Protein AF-A0A841EM19-F1 (afdb_monomer_lite)

Organism: NCBI:txid104205

Foldseek 3Di:
DDDDDDDDDDDDPPPVVVVVVVVVVVVVVVPPDDDDDDDDDDDDPDDDPPDDQDADPVHPPDGPVVVVVLQVQLVVCCVVPVPDSVVSSVVVVVVVVVCVVVVVVVVCVVVVD

pLDDT: mean 74.56, std 17.64, range [39.69, 98.38]

Secondary structure (DSSP, 8-state):
-PPPPPPPPPP--HHHHHHHHHHHHHHHHHT------PPPPPPP-PPPP-------TT-SSS-HHHHHHHHHHHHHHHHHH---HHHHHHHHHHHHHHTHHHHHHHHHHHHH-

Sequence (113 aa):
MSAARKKPAPPDMGGVADDWNRLATMRQQEHATPAEPAPAAPAQPASAPQAEPEKTRRSWYVDKAAAEAFQAAVDDIHHATRAPKHEVASRLLRAAAEHADGVSDAIKHEYHA

Radius of gyration: 27.06 Å; chains: 1; bounding box: 53×42×88 Å

Structure (mmCIF, N/CA/C/O backbone):
data_AF-A0A841EM19-F1
#
_entry.id   AF-A0A841EM19-F1
#
loop_
_atom_site.group_PDB
_atom_site.id
_atom_site.type_symbol
_atom_site.label_atom_id
_atom_site.label_alt_id
_atom_site.label_comp_id
_atom_site.label_asym_id
_atom_site.label_entity_id
_atom_site.label_seq_id
_atom_site.pdbx_PDB_ins_code
_atom_site.Cartn_x
_atom_site.Cartn_y
_atom_site.Cartn_z
_atom_site.occupancy
_atom_site.B_iso_or_equiv
_atom_site.auth_seq_id
_atom_site.auth_comp_id
_atom_site.auth_asym_id
_atom_site.auth_atom_id
_atom_site.pdbx_PDB_model_num
ATOM 1 N N . MET A 1 1 ? 32.172 0.386 -56.365 1.00 39.69 1 MET A N 1
ATOM 2 C CA . MET A 1 1 ? 32.211 1.781 -55.877 1.00 39.69 1 MET A CA 1
ATOM 3 C C . MET A 1 1 ? 31.463 1.830 -54.553 1.00 39.69 1 MET A C 1
ATOM 5 O O . MET A 1 1 ? 30.259 1.615 -54.557 1.00 39.69 1 MET A O 1
ATOM 9 N N . SER A 1 2 ? 32.165 1.999 -53.431 1.00 41.16 2 SER A N 1
ATOM 10 C CA . SER A 1 2 ? 31.576 1.947 -52.082 1.00 41.16 2 SER A CA 1
ATOM 11 C C . SER A 1 2 ? 31.399 3.361 -51.530 1.00 41.16 2 SER A C 1
ATOM 13 O O . SER A 1 2 ? 32.374 4.097 -51.414 1.00 41.16 2 SER A O 1
ATOM 15 N N . ALA A 1 3 ? 30.165 3.747 -51.199 1.00 51.06 3 ALA A N 1
ATOM 16 C CA . ALA A 1 3 ? 29.851 5.051 -50.619 1.00 51.06 3 ALA A CA 1
ATOM 17 C C . ALA A 1 3 ? 29.952 5.003 -49.084 1.00 51.06 3 ALA A C 1
ATOM 19 O O . ALA A 1 3 ? 29.232 4.250 -48.425 1.00 51.06 3 ALA A O 1
ATOM 20 N N . ALA A 1 4 ? 30.842 5.816 -48.510 1.00 53.56 4 ALA A N 1
ATOM 21 C CA . ALA A 1 4 ? 30.982 5.987 -47.068 1.00 53.56 4 ALA A CA 1
ATOM 22 C C . ALA A 1 4 ? 29.823 6.836 -46.510 1.00 53.56 4 ALA A C 1
ATOM 24 O O . ALA A 1 4 ? 29.627 7.982 -46.915 1.00 53.56 4 ALA A O 1
ATOM 25 N N . ARG A 1 5 ? 29.049 6.284 -45.565 1.00 60.34 5 ARG A N 1
ATOM 26 C CA . ARG A 1 5 ? 27.995 7.019 -44.842 1.00 60.34 5 ARG A CA 1
ATOM 27 C C . ARG A 1 5 ? 28.623 7.975 -43.822 1.00 60.34 5 ARG A C 1
ATOM 29 O O . ARG A 1 5 ? 29.365 7.548 -42.940 1.00 60.34 5 ARG A O 1
ATOM 36 N N . LYS A 1 6 ? 28.295 9.263 -43.931 1.00 57.97 6 LYS A N 1
ATOM 37 C CA . LYS A 1 6 ? 28.712 10.333 -43.012 1.00 57.97 6 LYS A CA 1
ATOM 38 C C . LYS A 1 6 ? 27.858 10.264 -41.735 1.00 57.97 6 LYS A C 1
ATOM 40 O O . LYS A 1 6 ? 26.633 10.259 -41.828 1.00 57.97 6 LYS A O 1
ATOM 45 N N . LYS A 1 7 ? 28.486 10.153 -40.557 1.00 55.00 7 LYS A N 1
ATOM 46 C CA . LYS A 1 7 ? 27.792 10.128 -39.252 1.00 55.00 7 LYS A CA 1
ATOM 47 C C . LYS A 1 7 ? 27.355 11.551 -38.848 1.00 55.00 7 LYS A C 1
ATOM 49 O O . LYS A 1 7 ? 28.143 12.472 -39.067 1.00 55.00 7 LYS A O 1
ATOM 54 N N . PRO A 1 8 ? 26.154 11.748 -38.271 1.00 58.75 8 PRO A N 1
ATOM 55 C CA . PRO A 1 8 ? 25.716 13.054 -37.779 1.00 58.75 8 PRO A CA 1
ATOM 56 C C . PRO A 1 8 ? 26.439 13.440 -36.478 1.00 58.75 8 PRO A C 1
ATOM 58 O O . PRO A 1 8 ? 26.761 12.575 -35.661 1.00 58.75 8 PRO A O 1
ATOM 61 N N . ALA A 1 9 ? 26.706 14.737 -36.312 1.00 64.56 9 ALA A N 1
ATOM 62 C CA . ALA A 1 9 ? 27.316 15.308 -35.112 1.00 64.56 9 ALA A CA 1
ATOM 63 C C . ALA A 1 9 ? 26.352 15.238 -33.908 1.00 64.56 9 ALA A C 1
ATOM 65 O O . ALA A 1 9 ? 25.137 15.323 -34.109 1.00 64.56 9 ALA A O 1
ATOM 66 N N . PRO A 1 10 ? 26.866 15.075 -32.673 1.00 61.59 10 PRO A N 1
ATOM 67 C CA . PRO A 1 10 ? 26.029 15.070 -31.479 1.00 61.59 10 PRO A CA 1
ATOM 68 C C . PRO A 1 10 ? 25.397 16.454 -31.240 1.00 61.59 10 PRO A C 1
ATOM 70 O O . PRO A 1 10 ? 26.017 17.467 -31.571 1.00 61.59 10 PRO A O 1
ATOM 73 N N . PRO A 1 11 ? 24.174 16.505 -30.680 1.00 61.69 11 PRO A N 1
ATOM 74 C CA . PRO A 1 11 ? 23.506 17.758 -30.353 1.00 61.69 11 PRO A CA 1
ATOM 75 C C . PRO A 1 11 ? 24.275 18.521 -29.270 1.00 61.69 11 PRO A C 1
ATOM 77 O O . PRO A 1 11 ? 24.781 17.929 -28.316 1.00 61.69 11 PRO A O 1
ATOM 80 N N . ASP A 1 12 ? 24.354 19.838 -29.441 1.00 63.78 12 ASP A N 1
ATOM 81 C CA . ASP A 1 12 ? 24.941 20.764 -28.479 1.00 63.78 12 ASP A CA 1
ATOM 82 C C . ASP A 1 12 ? 24.080 20.809 -27.205 1.00 63.78 12 ASP A C 1
ATOM 84 O O . ASP A 1 12 ? 22.932 21.254 -27.225 1.00 63.78 12 ASP A O 1
ATOM 88 N N . MET A 1 13 ? 24.631 20.290 -26.107 1.00 60.44 13 MET A N 1
ATOM 89 C CA . MET A 1 13 ? 24.013 20.248 -24.774 1.00 60.44 13 MET A CA 1
ATOM 90 C C . MET A 1 13 ? 24.592 21.336 -23.848 1.00 60.44 13 MET A C 1
ATOM 92 O O . MET A 1 13 ? 24.386 21.278 -22.633 1.00 60.44 13 MET A O 1
ATOM 96 N N . GLY A 1 14 ? 25.337 22.305 -24.400 1.00 59.59 14 GLY A N 1
ATOM 97 C CA . GLY A 1 14 ? 26.157 23.257 -23.647 1.00 59.59 14 GLY A CA 1
ATOM 98 C C . GLY A 1 14 ? 25.388 24.135 -22.659 1.00 59.59 14 GLY A C 1
ATOM 99 O O . GLY A 1 14 ? 25.920 24.457 -21.608 1.00 59.59 14 GLY A O 1
ATOM 100 N N . GLY A 1 15 ? 24.119 24.456 -22.926 1.00 58.78 15 GLY A N 1
ATOM 101 C CA . GLY A 1 15 ? 23.334 25.334 -22.046 1.00 58.78 15 GLY A CA 1
ATOM 102 C C . GLY A 1 15 ? 22.757 24.664 -20.793 1.00 58.78 15 GLY A C 1
ATOM 103 O O . GLY A 1 15 ? 22.462 25.342 -19.816 1.00 58.78 15 GLY A O 1
ATOM 104 N N . VAL A 1 16 ? 22.592 23.336 -20.789 1.00 59.78 16 VAL A N 1
ATOM 105 C CA . VAL A 1 16 ? 21.848 22.648 -19.715 1.00 59.78 16 VAL A CA 1
ATOM 106 C C . VAL A 1 16 ? 22.726 22.410 -18.486 1.00 59.78 16 VAL A C 1
ATOM 108 O O . VAL A 1 16 ? 22.247 22.478 -17.358 1.00 59.78 16 VAL A O 1
ATOM 111 N N . ALA A 1 17 ? 24.019 22.140 -18.681 1.00 61.56 17 ALA A N 1
ATOM 112 C CA . ALA A 1 17 ? 24.947 21.879 -17.580 1.00 61.56 17 ALA A CA 1
ATOM 113 C C . ALA A 1 17 ? 25.226 23.136 -16.734 1.00 61.56 17 ALA A C 1
ATOM 115 O O . ALA A 1 17 ? 25.334 23.042 -15.509 1.00 61.56 17 ALA A O 1
ATOM 116 N N . ASP A 1 18 ? 25.279 24.307 -17.372 1.00 67.75 18 ASP A N 1
ATOM 117 C CA . ASP A 1 18 ? 25.511 25.586 -16.696 1.00 67.75 18 ASP A CA 1
ATOM 118 C C . ASP A 1 18 ? 24.323 26.004 -15.811 1.00 67.75 18 ASP A C 1
ATOM 120 O O . ASP A 1 18 ? 24.522 26.510 -14.702 1.00 67.75 18 ASP A O 1
ATOM 124 N N . ASP A 1 19 ? 23.090 25.702 -16.232 1.00 69.56 19 ASP A N 1
ATOM 125 C CA . ASP A 1 19 ? 21.878 25.964 -15.442 1.00 69.56 19 ASP A CA 1
ATOM 126 C C . ASP A 1 19 ? 21.813 25.112 -14.161 1.00 69.56 19 ASP A C 1
ATOM 128 O O . ASP A 1 19 ? 21.403 25.599 -13.101 1.00 69.56 19 ASP A O 1
ATOM 132 N N . TRP A 1 20 ? 22.291 23.862 -14.210 1.00 66.69 20 TRP A N 1
ATOM 133 C CA . TRP A 1 20 ? 22.352 22.992 -13.029 1.00 66.69 20 TRP A CA 1
ATOM 134 C C . TRP A 1 20 ? 23.355 23.480 -11.984 1.00 66.69 20 TRP A C 1
ATOM 136 O O . TRP A 1 20 ? 23.052 23.462 -10.787 1.00 66.69 20 TRP A O 1
ATOM 146 N N . ASN A 1 21 ? 24.525 23.958 -12.417 1.00 74.50 21 ASN A N 1
ATOM 147 C CA . ASN A 1 21 ? 25.522 24.510 -11.500 1.00 74.50 21 ASN A CA 1
ATOM 148 C C . ASN A 1 21 ? 25.015 25.787 -10.820 1.00 74.50 21 ASN A C 1
ATOM 150 O O . ASN A 1 21 ? 25.197 25.954 -9.614 1.00 74.50 21 ASN A O 1
ATOM 154 N N . ARG A 1 22 ? 24.304 26.650 -11.556 1.00 71.62 22 ARG A N 1
ATOM 155 C CA . ARG A 1 22 ? 23.737 27.894 -11.015 1.00 71.62 22 ARG A CA 1
ATOM 156 C C . ARG A 1 22 ? 22.692 27.633 -9.926 1.00 71.62 22 ARG A C 1
ATOM 158 O O . ARG A 1 22 ? 22.706 28.292 -8.886 1.00 71.62 22 ARG A O 1
ATOM 165 N N . LEU A 1 23 ? 21.837 26.627 -10.128 1.00 69.81 23 LEU A N 1
ATOM 166 C CA . LEU A 1 23 ? 20.844 26.184 -9.142 1.00 69.81 23 LEU A CA 1
ATOM 167 C C . LEU A 1 23 ? 21.484 25.576 -7.885 1.00 69.81 23 LEU A C 1
ATOM 169 O O . LEU A 1 23 ? 20.991 25.795 -6.776 1.00 69.81 23 LEU A O 1
ATOM 173 N N . ALA A 1 24 ? 22.589 24.840 -8.034 1.00 72.50 24 ALA A N 1
ATOM 174 C CA . ALA A 1 24 ? 23.328 24.293 -6.898 1.00 72.50 24 ALA A CA 1
ATOM 175 C C . ALA A 1 24 ? 23.948 25.404 -6.031 1.00 72.50 24 ALA A C 1
ATOM 177 O O . ALA A 1 24 ? 23.880 25.332 -4.803 1.00 72.50 24 ALA A O 1
ATOM 178 N N . THR A 1 25 ? 24.483 26.461 -6.653 1.00 72.25 25 THR A N 1
ATOM 179 C CA . THR A 1 25 ? 25.064 27.606 -5.935 1.00 72.25 25 THR A CA 1
ATOM 180 C C . THR A 1 25 ? 24.014 28.407 -5.159 1.00 72.25 25 THR A C 1
ATOM 182 O O . THR A 1 25 ? 24.274 28.788 -4.019 1.00 72.25 25 THR A O 1
ATOM 185 N N . MET A 1 26 ? 22.814 28.619 -5.716 1.00 64.69 26 MET A N 1
ATOM 186 C CA . MET A 1 26 ? 21.739 29.340 -5.010 1.00 64.69 26 MET A CA 1
ATOM 187 C C . MET A 1 26 ? 21.273 28.588 -3.757 1.00 64.69 26 MET A C 1
ATOM 189 O O . MET A 1 26 ? 21.156 29.185 -2.690 1.00 64.69 26 MET A O 1
ATOM 193 N N . ARG A 1 27 ? 21.122 27.260 -3.840 1.00 70.00 27 ARG A N 1
ATOM 194 C CA . ARG A 1 27 ? 20.727 26.430 -2.689 1.00 70.00 27 ARG A CA 1
ATOM 195 C C . ARG A 1 27 ? 21.762 26.459 -1.558 1.00 70.00 27 ARG A C 1
ATOM 197 O O . ARG A 1 27 ? 21.409 26.395 -0.386 1.00 70.00 27 ARG A O 1
ATOM 204 N N . GLN A 1 28 ? 23.048 26.547 -1.897 1.00 66.31 28 GLN A N 1
ATOM 205 C CA . GLN A 1 28 ? 24.120 26.623 -0.902 1.00 66.31 28 GLN A CA 1
ATOM 206 C C . GLN A 1 28 ? 24.134 27.965 -0.156 1.00 66.31 28 GLN A C 1
ATOM 208 O O . GLN A 1 28 ? 24.486 27.996 1.020 1.00 66.31 28 GLN A O 1
ATOM 213 N N . GLN A 1 29 ? 23.714 29.054 -0.810 1.00 62.84 29 GLN A N 1
ATOM 214 C CA . GLN A 1 29 ? 23.607 30.373 -0.180 1.00 62.84 29 GLN A CA 1
ATOM 215 C C . GLN A 1 29 ? 22.422 30.463 0.793 1.00 62.84 29 GLN A C 1
ATOM 217 O O . GLN A 1 29 ? 22.541 31.117 1.825 1.00 62.84 29 GLN A O 1
ATOM 222 N N . GLU A 1 30 ? 21.318 29.762 0.526 1.00 59.09 30 GLU A N 1
ATOM 223 C CA . GLU A 1 30 ? 20.136 29.753 1.405 1.00 59.09 30 GLU A CA 1
ATOM 224 C C . GLU A 1 30 ? 20.371 29.021 2.741 1.00 59.09 30 GLU A C 1
ATOM 226 O O . GLU A 1 30 ? 19.753 29.362 3.746 1.00 59.09 30 GLU A O 1
ATOM 231 N N . HIS A 1 31 ? 21.292 28.052 2.789 1.00 58.50 31 HIS A N 1
ATOM 232 C CA . HIS A 1 31 ? 21.610 27.294 4.008 1.00 58.50 31 HIS A CA 1
ATOM 233 C C . HIS A 1 31 ? 22.741 27.895 4.861 1.00 58.50 31 HIS A C 1
ATOM 235 O O . HIS A 1 31 ? 23.061 27.355 5.921 1.00 58.50 31 HIS A O 1
ATOM 241 N N . ALA A 1 32 ? 23.339 29.012 4.444 1.00 51.03 32 ALA A N 1
ATOM 242 C CA . ALA A 1 32 ? 24.375 29.707 5.202 1.00 51.03 32 ALA A CA 1
ATOM 243 C C . ALA A 1 32 ? 23.765 30.777 6.129 1.00 51.03 32 ALA A C 1
ATOM 245 O O . ALA A 1 32 ? 24.027 31.967 5.980 1.00 51.03 32 ALA A O 1
ATOM 246 N N . THR A 1 33 ? 22.937 30.367 7.095 1.00 56.88 33 THR A N 1
ATOM 247 C CA . THR A 1 33 ? 22.545 31.235 8.220 1.00 56.88 33 THR A CA 1
ATOM 248 C C . THR A 1 33 ? 23.438 30.907 9.422 1.00 56.88 33 THR A C 1
ATOM 250 O O . THR A 1 33 ? 23.368 29.783 9.923 1.00 56.88 33 THR A O 1
ATOM 253 N N . PRO A 1 34 ? 24.295 31.824 9.908 1.00 56.06 34 PRO A N 1
ATOM 254 C CA . PRO A 1 34 ? 25.030 31.604 11.147 1.00 56.06 34 PRO A CA 1
ATOM 255 C C . PRO A 1 34 ? 24.042 31.648 12.318 1.00 56.06 34 PRO A C 1
ATOM 257 O O . PRO A 1 34 ? 23.422 32.678 12.574 1.00 56.06 34 PRO A O 1
ATOM 260 N N . ALA A 1 35 ? 23.875 30.525 13.015 1.00 54.16 35 ALA A N 1
ATOM 261 C CA . ALA A 1 35 ? 23.137 30.479 14.269 1.00 54.16 35 ALA A CA 1
ATOM 262 C C . ALA A 1 35 ? 23.980 31.131 15.378 1.00 54.16 35 ALA A C 1
ATOM 264 O O . ALA A 1 35 ? 25.013 30.603 15.788 1.00 54.16 35 ALA A O 1
ATOM 265 N N . GLU A 1 36 ? 23.538 32.295 15.841 1.00 49.03 36 GLU A N 1
ATOM 266 C CA . GLU A 1 36 ? 24.058 32.991 17.017 1.00 49.03 36 GLU A CA 1
ATOM 267 C C . GLU A 1 36 ? 23.473 32.337 18.292 1.00 49.03 36 GLU A C 1
ATOM 269 O O . GLU A 1 36 ? 22.252 32.167 18.372 1.00 49.03 36 GLU A O 1
ATOM 274 N N . PRO A 1 37 ? 24.281 31.908 19.284 1.00 53.47 37 PRO A N 1
ATOM 275 C CA . PRO A 1 37 ? 23.752 31.246 20.474 1.00 53.47 37 PRO A CA 1
ATOM 276 C C . PRO A 1 37 ? 23.241 32.268 21.502 1.00 53.47 37 PRO A C 1
ATOM 278 O O . PRO A 1 37 ? 24.020 32.985 22.128 1.00 53.47 37 PRO A O 1
ATOM 281 N N . ALA A 1 38 ? 21.924 32.295 21.720 1.00 58.41 38 ALA A N 1
ATOM 282 C CA . ALA A 1 38 ? 21.289 32.996 22.837 1.00 58.41 38 ALA A CA 1
ATOM 283 C C . ALA A 1 38 ? 21.353 32.161 24.144 1.00 58.41 38 ALA A C 1
ATOM 285 O O . ALA A 1 38 ? 21.318 30.928 24.085 1.00 58.41 38 ALA A O 1
ATOM 286 N N . PRO A 1 39 ? 21.442 32.796 25.332 1.00 55.38 39 PRO A N 1
ATOM 287 C CA . PRO A 1 39 ? 21.605 32.107 26.614 1.00 55.38 39 PRO A CA 1
ATOM 288 C C . PRO A 1 39 ? 20.341 31.357 27.068 1.00 55.38 39 PRO A C 1
ATOM 290 O O . PRO A 1 39 ? 19.213 31.814 26.890 1.00 55.38 39 PRO A O 1
ATOM 293 N N . ALA A 1 40 ? 20.562 30.197 27.693 1.00 57.03 40 ALA A N 1
ATOM 294 C CA . ALA A 1 40 ? 19.545 29.245 28.127 1.00 57.03 40 ALA A CA 1
ATOM 295 C C . ALA A 1 40 ? 18.670 29.766 29.285 1.00 57.03 40 ALA A C 1
ATOM 297 O O . ALA A 1 40 ? 19.165 30.048 30.376 1.00 57.03 40 ALA A O 1
ATOM 298 N N . ALA A 1 41 ? 17.355 29.808 29.063 1.00 63.78 41 ALA A N 1
ATOM 299 C CA . ALA A 1 41 ? 16.348 29.879 30.119 1.00 63.78 41 ALA A CA 1
ATOM 300 C C . ALA A 1 41 ? 15.960 28.454 30.583 1.0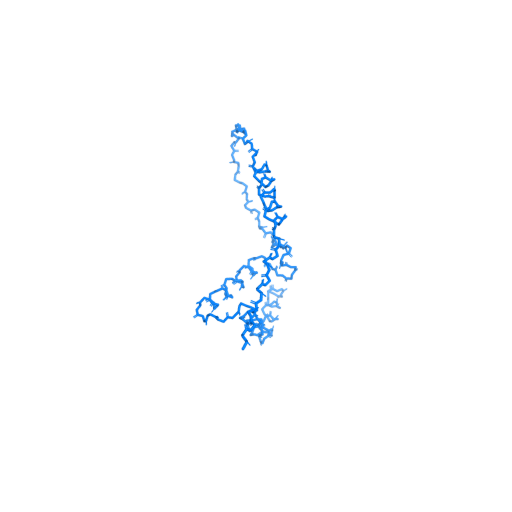0 63.78 41 ALA A C 1
ATOM 302 O O . ALA A 1 41 ? 15.964 27.531 29.763 1.00 63.78 41 ALA A O 1
ATOM 303 N N . PRO A 1 42 ? 15.622 28.238 31.870 1.00 53.59 42 PRO A N 1
ATOM 304 C CA . PRO A 1 42 ? 15.277 26.917 32.388 1.00 53.59 42 PRO A CA 1
ATOM 305 C C . PRO A 1 42 ? 13.939 26.421 3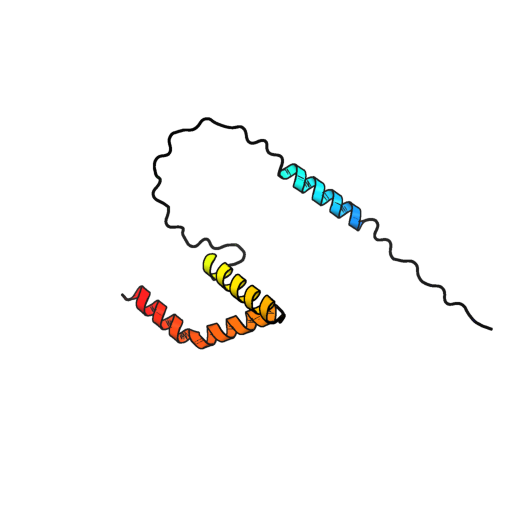1.818 1.00 53.59 42 PRO A C 1
ATOM 307 O O . PRO A 1 42 ? 12.906 27.082 31.939 1.00 53.59 42 PRO A O 1
ATOM 310 N N . ALA A 1 43 ? 13.972 25.237 31.204 1.00 58.75 43 ALA A N 1
ATOM 311 C CA . ALA A 1 43 ? 12.820 24.579 30.604 1.00 58.75 43 ALA A CA 1
ATOM 312 C C . ALA A 1 43 ? 11.843 24.080 31.681 1.00 58.75 43 ALA A C 1
ATOM 314 O O . ALA A 1 43 ? 12.165 23.196 32.474 1.00 58.75 43 ALA A O 1
ATOM 315 N N . GLN A 1 44 ? 10.629 24.630 31.687 1.00 60.16 44 GLN A N 1
ATOM 316 C CA . GLN A 1 44 ? 9.482 23.979 32.318 1.00 60.16 44 GLN A CA 1
ATOM 317 C C . GLN A 1 44 ? 9.083 22.764 31.461 1.00 60.16 44 GLN A C 1
ATOM 319 O O . GLN A 1 44 ? 9.141 22.861 30.231 1.00 60.16 44 GLN A O 1
ATOM 324 N N . PRO A 1 45 ? 8.679 21.625 32.054 1.00 52.22 45 PRO A N 1
ATOM 325 C CA . PRO A 1 45 ? 8.190 20.489 31.287 1.00 52.22 45 PRO A CA 1
ATOM 326 C C . PRO A 1 45 ? 6.842 20.859 30.663 1.00 52.22 45 PRO A C 1
ATOM 328 O O . PRO A 1 45 ? 5.798 20.803 31.311 1.00 52.22 45 PRO A O 1
ATOM 331 N N . ALA A 1 46 ? 6.874 21.272 29.397 1.00 56.84 46 ALA A N 1
ATOM 332 C CA . ALA A 1 46 ? 5.678 21.399 28.588 1.00 56.84 46 ALA A CA 1
ATOM 333 C C . ALA A 1 46 ? 5.071 20.002 28.436 1.00 56.84 46 ALA A C 1
ATOM 335 O O . ALA A 1 46 ? 5.711 19.090 27.908 1.00 56.84 46 ALA A O 1
ATOM 336 N N . SER A 1 47 ? 3.849 19.826 28.934 1.00 59.25 47 SER A N 1
ATOM 337 C CA . SER A 1 47 ? 3.020 18.674 28.605 1.00 59.25 47 SER A CA 1
ATOM 338 C C . SER A 1 47 ? 3.023 18.505 27.088 1.00 59.25 47 SER A C 1
ATOM 340 O O . SER A 1 47 ? 2.724 19.457 26.366 1.00 59.25 47 SER A O 1
ATOM 342 N N . ALA A 1 48 ? 3.438 17.326 26.617 1.00 58.53 48 ALA A N 1
ATOM 343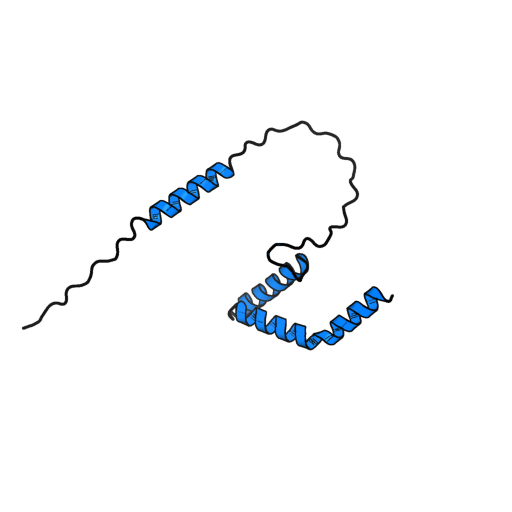 C CA . ALA A 1 48 ? 3.532 17.035 25.195 1.00 58.53 48 ALA A CA 1
ATOM 344 C C . ALA A 1 48 ? 2.183 17.364 24.533 1.00 58.53 48 ALA A C 1
ATOM 346 O O . ALA A 1 48 ? 1.164 16.813 24.962 1.00 58.53 48 ALA A O 1
ATOM 347 N N . PRO A 1 49 ? 2.138 18.267 23.539 1.00 53.59 49 PRO A N 1
ATOM 348 C CA . PRO A 1 49 ? 0.915 18.475 22.789 1.00 53.59 49 PRO A CA 1
ATOM 349 C C . PRO A 1 49 ? 0.564 17.142 22.128 1.00 53.59 49 PRO A C 1
ATOM 351 O O . PRO A 1 49 ? 1.403 16.550 21.446 1.00 53.59 49 PRO A O 1
ATOM 354 N N . GLN A 1 50 ? -0.652 16.644 22.365 1.00 53.91 50 GLN A N 1
ATOM 355 C CA . GLN A 1 50 ? -1.211 15.587 21.530 1.00 53.91 50 GLN A CA 1
ATOM 356 C C . GLN A 1 50 ? -1.171 16.116 20.098 1.00 53.91 50 GLN A C 1
ATOM 358 O O . GLN A 1 50 ? -1.867 17.075 19.768 1.00 53.91 50 GLN A O 1
ATOM 363 N N . ALA A 1 51 ? -0.257 15.568 19.300 1.00 58.72 51 ALA A N 1
ATOM 364 C CA . ALA A 1 51 ? -0.039 16.011 17.941 1.00 58.72 51 ALA A CA 1
ATOM 365 C C . ALA A 1 51 ? -1.314 15.720 17.153 1.00 58.72 51 ALA A C 1
ATOM 367 O O . ALA A 1 51 ? -1.674 14.559 16.954 1.00 58.72 51 ALA A O 1
ATOM 368 N N . GLU A 1 52 ? -2.012 16.776 16.739 1.00 61.94 52 GLU A N 1
ATOM 369 C CA . GLU A 1 52 ? -3.044 16.626 15.726 1.00 61.94 52 GLU A CA 1
ATOM 370 C C . GLU A 1 52 ? -2.422 15.948 14.497 1.00 61.94 52 GLU A C 1
ATOM 372 O O . GLU A 1 52 ? -1.267 16.244 14.165 1.00 61.94 52 GLU A O 1
ATOM 377 N N . PRO A 1 53 ? -3.151 15.036 13.831 1.00 62.88 53 PRO A N 1
ATOM 378 C CA . PRO A 1 53 ? -2.646 14.323 12.667 1.00 62.88 53 PRO A CA 1
ATOM 379 C C . PRO A 1 53 ? -2.223 15.327 11.585 1.00 62.88 53 PRO A C 1
ATOM 381 O O . PRO A 1 53 ? -3.060 15.946 10.919 1.00 62.88 53 PRO A O 1
ATOM 384 N N . GLU A 1 54 ? -0.910 15.542 11.451 1.00 68.50 54 GLU A N 1
ATOM 385 C CA . GLU A 1 54 ? -0.323 16.551 10.570 1.00 68.50 54 GLU A CA 1
ATOM 386 C C . GLU A 1 54 ? -0.541 16.126 9.115 1.00 68.50 54 GLU A C 1
ATOM 388 O O . GLU A 1 54 ? 0.189 15.308 8.557 1.00 68.50 54 GLU A O 1
ATOM 393 N N . LYS A 1 55 ? -1.564 16.679 8.463 1.00 58.84 55 LYS A N 1
ATOM 394 C CA . LYS A 1 55 ? -1.828 16.409 7.045 1.00 58.84 55 LYS A CA 1
ATOM 395 C C . LYS A 1 55 ? -0.802 17.148 6.186 1.00 58.84 55 LYS A C 1
ATOM 397 O O . LYS A 1 55 ? -0.781 18.375 6.135 1.00 58.84 55 LYS A O 1
ATOM 402 N N . THR A 1 56 ? 0.048 16.413 5.475 1.00 59.38 56 THR A N 1
ATOM 403 C CA . THR A 1 56 ? 1.037 17.000 4.555 1.00 59.38 56 THR A CA 1
ATOM 404 C C . THR A 1 56 ? 0.438 17.242 3.162 1.00 59.38 56 THR A C 1
ATOM 406 O O . THR A 1 56 ? -0.583 16.656 2.800 1.00 59.38 56 THR A O 1
ATOM 409 N N . ARG A 1 57 ? 1.116 18.022 2.297 1.00 57.19 57 ARG A N 1
ATOM 410 C CA . ARG A 1 57 ? 0.723 18.200 0.873 1.00 57.19 57 ARG A CA 1
ATOM 411 C C . ARG A 1 57 ? 0.615 16.879 0.086 1.00 57.19 57 ARG A C 1
ATOM 413 O O . ARG A 1 57 ? 0.043 16.884 -0.999 1.00 57.19 57 ARG A O 1
ATOM 420 N N . ARG A 1 58 ? 1.173 15.772 0.596 1.00 55.62 58 ARG A N 1
ATOM 421 C CA . ARG A 1 58 ? 1.122 14.430 -0.016 1.00 55.62 58 ARG A CA 1
ATOM 422 C C . ARG A 1 58 ? -0.000 13.543 0.535 1.00 55.62 58 ARG A C 1
ATOM 424 O O . ARG A 1 58 ? -0.200 12.454 0.012 1.00 55.62 58 ARG A O 1
ATOM 431 N N . SER A 1 59 ? -0.736 13.992 1.550 1.00 55.19 59 SER A N 1
ATOM 432 C CA . SER A 1 59 ? -1.705 13.170 2.273 1.00 55.19 59 SER A CA 1
ATOM 433 C C . SER A 1 59 ? -2.950 13.990 2.638 1.00 55.19 59 SER A C 1
ATOM 435 O O . SER A 1 59 ? -3.193 14.328 3.791 1.00 55.19 59 SER A O 1
ATOM 437 N N . TRP A 1 60 ? -3.757 14.339 1.627 1.00 63.62 60 TRP A N 1
ATOM 438 C CA . TRP A 1 60 ? -5.015 15.073 1.850 1.00 63.62 60 TRP A CA 1
ATOM 439 C C . TRP A 1 60 ? -6.078 14.210 2.555 1.00 63.62 60 TRP A C 1
ATOM 441 O O . TRP A 1 60 ? -6.900 14.722 3.313 1.00 63.62 60 TRP A O 1
ATOM 451 N N . TYR A 1 61 ? -6.051 12.894 2.321 1.00 66.31 61 TYR A N 1
ATOM 452 C CA . TYR A 1 61 ? -7.073 11.948 2.788 1.00 66.31 61 TYR A CA 1
ATOM 453 C C . TYR A 1 61 ? -6.627 11.037 3.931 1.00 66.31 61 TYR A C 1
ATOM 455 O O . TYR A 1 61 ? -7.456 10.333 4.496 1.00 66.31 61 TYR A O 1
ATOM 463 N N . VAL A 1 62 ? -5.338 11.029 4.263 1.00 81.44 62 VAL A N 1
ATOM 464 C CA . VAL A 1 62 ? -4.770 10.116 5.258 1.00 81.44 62 VAL A CA 1
ATOM 465 C C . VAL A 1 62 ? -3.829 10.871 6.182 1.00 81.44 62 VAL A C 1
ATOM 467 O O . VAL A 1 62 ? -3.212 11.861 5.784 1.00 81.44 62 VAL A O 1
ATOM 470 N N . ASP A 1 63 ? -3.744 10.402 7.421 1.00 86.50 63 ASP A N 1
ATOM 471 C CA . ASP A 1 63 ? -2.736 10.864 8.364 1.00 86.50 63 ASP A CA 1
ATOM 472 C C . ASP A 1 63 ? -1.313 10.597 7.828 1.00 86.50 63 ASP A C 1
ATOM 474 O O . ASP A 1 63 ? -1.088 9.673 7.037 1.00 86.50 63 ASP A O 1
ATOM 478 N N . LYS A 1 64 ? -0.343 11.416 8.248 1.00 84.75 64 LYS A N 1
ATOM 479 C CA . LYS A 1 64 ? 1.061 11.286 7.841 1.00 84.75 64 LYS A CA 1
ATOM 480 C C . LYS A 1 64 ? 1.663 9.946 8.253 1.00 84.75 64 LYS A C 1
ATOM 482 O O . LYS A 1 64 ? 2.320 9.324 7.421 1.00 84.75 64 LYS A O 1
ATOM 487 N N . ALA A 1 65 ? 1.406 9.468 9.470 1.00 87.12 65 ALA A N 1
ATOM 488 C CA . ALA A 1 65 ? 1.928 8.184 9.930 1.00 87.12 65 ALA A CA 1
ATOM 489 C C . ALA A 1 65 ? 1.349 7.026 9.103 1.00 87.12 65 ALA A C 1
ATOM 491 O O . ALA A 1 65 ? 2.078 6.113 8.717 1.00 87.12 65 ALA A O 1
ATOM 492 N N . ALA A 1 66 ? 0.062 7.095 8.745 1.00 88.94 66 ALA A N 1
ATOM 493 C CA . ALA A 1 66 ? -0.559 6.114 7.855 1.00 88.94 66 ALA A CA 1
ATOM 494 C C . ALA A 1 66 ? 0.060 6.136 6.443 1.00 88.94 66 ALA A C 1
ATOM 496 O O . ALA A 1 66 ? 0.317 5.081 5.860 1.00 88.94 66 ALA A O 1
ATOM 497 N N . ALA A 1 67 ? 0.342 7.325 5.897 1.00 89.38 67 ALA A N 1
ATOM 498 C CA . ALA A 1 67 ? 1.009 7.464 4.602 1.00 89.38 67 ALA A CA 1
ATOM 499 C C . ALA A 1 67 ? 2.447 6.915 4.619 1.00 89.38 67 ALA A C 1
ATOM 501 O O . ALA A 1 67 ? 2.857 6.238 3.676 1.00 89.38 67 ALA A O 1
ATOM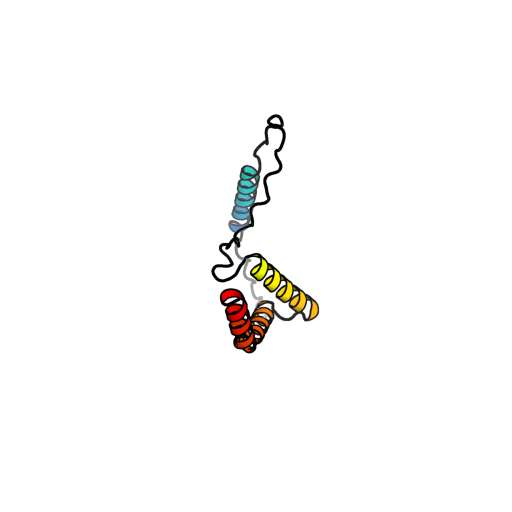 502 N N . GLU A 1 68 ? 3.204 7.179 5.686 1.00 91.38 68 GLU A N 1
ATOM 503 C CA . GLU A 1 68 ? 4.564 6.664 5.877 1.00 91.38 68 GLU A CA 1
ATOM 504 C C . GLU A 1 68 ? 4.572 5.138 6.022 1.00 91.38 68 GLU A C 1
ATOM 506 O O . GLU A 1 68 ? 5.360 4.466 5.355 1.00 91.38 68 GLU A O 1
ATOM 511 N N . ALA A 1 69 ? 3.648 4.577 6.806 1.00 93.31 69 ALA A N 1
ATOM 512 C CA . ALA A 1 69 ? 3.498 3.132 6.957 1.00 93.31 69 ALA A CA 1
ATOM 513 C C . ALA A 1 69 ? 3.145 2.448 5.625 1.00 93.31 69 ALA A C 1
ATOM 515 O O . ALA A 1 69 ? 3.724 1.418 5.277 1.00 93.31 69 ALA A O 1
ATOM 516 N N . PHE A 1 70 ? 2.238 3.042 4.842 1.00 94.19 70 PHE A N 1
ATOM 517 C CA . PHE A 1 70 ? 1.904 2.532 3.514 1.00 94.19 70 PHE A CA 1
ATOM 518 C C . PHE A 1 70 ? 3.112 2.572 2.568 1.00 94.19 70 PHE A C 1
ATOM 520 O O . PHE A 1 70 ? 3.382 1.598 1.865 1.00 94.19 70 PHE A O 1
ATOM 527 N N . GLN A 1 71 ? 3.869 3.673 2.570 1.00 94.12 71 GLN A N 1
ATOM 528 C CA . GLN A 1 71 ? 5.075 3.813 1.756 1.00 94.12 71 GLN A CA 1
ATOM 529 C C . GLN A 1 71 ? 6.140 2.772 2.133 1.00 94.12 71 GLN A C 1
ATOM 531 O O . GLN A 1 71 ? 6.727 2.166 1.236 1.00 94.12 71 GLN A O 1
ATOM 536 N N . ALA A 1 72 ? 6.348 2.521 3.429 1.00 96.69 72 ALA A N 1
ATOM 537 C CA . ALA A 1 72 ? 7.270 1.494 3.909 1.00 96.69 72 ALA A CA 1
ATOM 538 C C . ALA A 1 72 ? 6.869 0.096 3.409 1.00 96.69 72 ALA A C 1
ATOM 540 O O . ALA A 1 72 ? 7.691 -0.607 2.828 1.00 96.69 72 ALA A O 1
ATOM 541 N N . ALA A 1 73 ? 5.586 -0.265 3.517 1.00 97.69 73 ALA A N 1
ATOM 542 C CA . ALA A 1 73 ? 5.085 -1.548 3.021 1.00 97.69 73 ALA A CA 1
ATOM 543 C C . ALA A 1 73 ? 5.269 -1.712 1.499 1.00 97.69 73 ALA A C 1
ATOM 545 O O . ALA A 1 73 ? 5.621 -2.793 1.018 1.00 97.69 73 ALA A O 1
ATOM 546 N N . VAL A 1 74 ? 5.059 -0.640 0.723 1.00 97.44 74 VAL A N 1
ATOM 547 C CA . VAL A 1 74 ? 5.330 -0.640 -0.724 1.00 97.44 74 VAL A CA 1
ATOM 548 C C . VAL A 1 74 ? 6.810 -0.888 -1.001 1.00 97.44 74 VAL A C 1
ATOM 550 O O . VAL A 1 74 ? 7.145 -1.680 -1.886 1.00 97.44 74 VAL A O 1
ATOM 553 N N . ASP A 1 75 ? 7.691 -0.212 -0.267 1.00 97.62 75 ASP A N 1
ATOM 554 C CA . ASP A 1 75 ? 9.133 -0.316 -0.455 1.00 97.62 75 ASP A CA 1
ATOM 555 C C . ASP A 1 75 ? 9.649 -1.710 -0.082 1.00 97.62 75 ASP A C 1
ATOM 557 O O . ASP A 1 75 ? 10.391 -2.300 -0.867 1.00 97.62 75 ASP A O 1
ATOM 561 N N . ASP A 1 76 ? 9.181 -2.292 1.020 1.00 98.38 76 ASP A N 1
ATOM 562 C CA . ASP A 1 76 ? 9.549 -3.646 1.444 1.00 98.38 76 ASP A CA 1
ATOM 563 C C . ASP A 1 76 ? 9.185 -4.693 0.386 1.00 98.38 76 ASP A C 1
ATOM 565 O O . ASP A 1 76 ? 10.024 -5.497 -0.035 1.00 98.38 76 ASP A O 1
ATOM 569 N N . ILE A 1 77 ? 7.949 -4.652 -0.119 1.00 98.00 77 ILE A N 1
ATOM 570 C CA . ILE A 1 77 ? 7.491 -5.588 -1.151 1.00 98.00 77 ILE A CA 1
ATOM 571 C C . ILE A 1 77 ? 8.243 -5.353 -2.462 1.00 98.00 77 ILE A C 1
ATOM 573 O O . ILE A 1 77 ? 8.643 -6.316 -3.123 1.00 98.00 77 ILE A O 1
ATOM 577 N N . HIS A 1 78 ? 8.475 -4.096 -2.848 1.00 97.44 78 HIS A N 1
ATOM 578 C CA . HIS A 1 78 ? 9.291 -3.770 -4.015 1.00 97.44 78 HIS A CA 1
ATOM 579 C C . HIS A 1 78 ? 10.711 -4.328 -3.873 1.00 97.44 78 HIS A C 1
ATOM 581 O O . HIS A 1 78 ? 11.238 -4.914 -4.817 1.00 97.44 78 HIS A O 1
ATOM 587 N N . HIS A 1 79 ? 11.343 -4.192 -2.711 1.00 97.94 79 HIS A N 1
ATOM 588 C CA . HIS A 1 79 ? 12.698 -4.684 -2.488 1.00 97.94 79 HIS A CA 1
ATOM 589 C C . HIS A 1 79 ? 12.772 -6.215 -2.469 1.00 97.94 79 HIS A C 1
ATOM 591 O O . HIS A 1 79 ? 13.724 -6.769 -3.026 1.00 97.94 79 HIS A O 1
ATOM 597 N N . ALA A 1 80 ? 11.756 -6.887 -1.922 1.00 98.19 80 ALA A N 1
ATOM 598 C CA . ALA A 1 80 ? 11.662 -8.344 -1.889 1.00 98.19 80 ALA A CA 1
ATOM 599 C C . ALA A 1 80 ? 11.367 -8.964 -3.267 1.00 98.19 80 ALA A C 1
ATOM 601 O O . ALA A 1 80 ? 11.956 -9.979 -3.631 1.00 98.19 80 ALA A O 1
ATOM 602 N N . THR A 1 81 ? 10.466 -8.360 -4.048 1.00 97.75 81 THR A N 1
ATOM 603 C CA . THR A 1 81 ? 9.947 -8.948 -5.302 1.00 97.75 81 THR A CA 1
ATOM 604 C C . THR A 1 81 ? 10.525 -8.326 -6.570 1.00 97.75 81 THR A C 1
ATOM 606 O O . THR A 1 81 ? 10.423 -8.908 -7.646 1.00 97.75 81 THR A O 1
ATOM 609 N N . ARG A 1 82 ? 11.101 -7.123 -6.463 1.00 97.69 82 ARG A N 1
ATOM 610 C CA . ARG A 1 82 ? 11.510 -6.249 -7.578 1.00 97.69 82 ARG A CA 1
ATOM 611 C C . ARG A 1 82 ? 10.378 -5.856 -8.533 1.00 97.69 82 ARG A C 1
ATOM 613 O O . ARG A 1 82 ? 10.651 -5.284 -9.587 1.00 97.69 82 ARG A O 1
ATOM 620 N N . ALA A 1 83 ? 9.120 -6.070 -8.145 1.00 97.38 83 ALA A N 1
ATOM 621 C CA . ALA A 1 83 ? 7.961 -5.579 -8.883 1.00 97.38 83 ALA A CA 1
ATOM 622 C C . ALA A 1 83 ? 7.902 -4.038 -8.858 1.00 97.38 83 ALA A C 1
ATOM 624 O O . ALA A 1 83 ? 8.285 -3.439 -7.853 1.00 97.38 83 ALA A O 1
ATOM 625 N N . PRO A 1 84 ? 7.419 -3.353 -9.908 1.00 97.88 84 PRO A N 1
ATOM 626 C CA . PRO A 1 84 ? 7.332 -1.891 -9.924 1.00 97.88 84 PRO A CA 1
ATOM 627 C C . PRO A 1 84 ? 6.501 -1.315 -8.761 1.00 97.88 84 PRO A C 1
ATOM 629 O O . PRO A 1 84 ? 5.409 -1.801 -8.475 1.00 97.88 84 PRO A O 1
ATOM 632 N N . LYS A 1 85 ? 6.967 -0.223 -8.128 1.00 95.69 85 LYS A N 1
ATOM 633 C CA . LYS A 1 85 ? 6.302 0.375 -6.945 1.00 95.69 85 LYS A CA 1
ATOM 634 C C . LYS A 1 85 ? 4.829 0.733 -7.177 1.00 95.69 85 LYS A C 1
ATOM 636 O O . LYS A 1 85 ? 4.003 0.531 -6.295 1.00 95.69 85 LYS A O 1
ATOM 641 N N . HIS A 1 86 ? 4.485 1.237 -8.364 1.00 96.19 86 HIS A N 1
ATOM 642 C CA . HIS A 1 86 ? 3.102 1.593 -8.703 1.00 96.19 86 HIS A CA 1
ATOM 643 C C . HIS A 1 86 ? 2.178 0.366 -8.758 1.00 96.19 86 HIS A C 1
ATOM 645 O O . HIS A 1 86 ? 1.013 0.451 -8.372 1.00 96.19 86 HIS A O 1
ATOM 651 N N . GLU A 1 87 ? 2.696 -0.781 -9.203 1.00 97.94 87 GLU A N 1
ATOM 652 C CA . GLU A 1 87 ? 1.951 -2.037 -9.235 1.00 97.94 87 GLU A CA 1
ATOM 653 C C . GLU A 1 87 ? 1.730 -2.563 -7.816 1.00 97.94 87 GLU A C 1
ATOM 655 O O . GLU A 1 87 ? 0.603 -2.904 -7.458 1.00 97.94 87 GLU A O 1
ATOM 660 N N . VAL A 1 88 ? 2.780 -2.556 -6.989 1.00 97.75 88 VAL A N 1
ATOM 661 C CA . VAL A 1 88 ? 2.700 -2.930 -5.570 1.00 97.75 88 VAL A CA 1
ATOM 662 C C . VAL A 1 88 ? 1.665 -2.069 -4.843 1.00 97.75 88 VAL A C 1
ATOM 664 O O . VAL A 1 88 ? 0.752 -2.609 -4.222 1.00 97.75 88 VAL A O 1
ATOM 667 N N . ALA A 1 89 ? 1.746 -0.744 -4.986 1.00 96.25 89 ALA A N 1
ATOM 668 C CA . ALA A 1 89 ? 0.801 0.183 -4.368 1.00 96.25 89 ALA A CA 1
ATOM 669 C C . ALA A 1 89 ? -0.643 -0.069 -4.830 1.00 96.25 89 ALA A C 1
ATOM 671 O O . ALA A 1 89 ? -1.555 -0.109 -4.008 1.00 96.25 89 ALA A O 1
ATOM 672 N N . SER A 1 90 ? -0.856 -0.310 -6.129 1.00 96.31 90 SER A N 1
ATOM 673 C CA . SER A 1 90 ? -2.188 -0.612 -6.672 1.00 96.31 90 SER A CA 1
ATOM 674 C C . SER A 1 90 ? -2.764 -1.911 -6.102 1.00 96.31 90 SER A C 1
ATOM 676 O O . SER A 1 90 ? -3.952 -1.977 -5.788 1.00 96.31 90 SER A O 1
ATOM 678 N N . ARG A 1 91 ? -1.931 -2.947 -5.945 1.00 97.69 91 ARG A N 1
ATOM 679 C CA . ARG A 1 91 ? -2.345 -4.229 -5.358 1.00 97.69 91 ARG A CA 1
ATOM 680 C C . ARG A 1 91 ? -2.667 -4.098 -3.872 1.00 97.69 91 ARG A C 1
ATOM 682 O O . ARG A 1 91 ? -3.693 -4.616 -3.447 1.00 97.69 91 ARG A O 1
ATOM 689 N N . LEU A 1 92 ? -1.844 -3.376 -3.111 1.00 96.31 92 LEU A N 1
ATOM 690 C CA . LEU A 1 92 ? -2.103 -3.109 -1.694 1.00 96.31 92 LEU A CA 1
ATOM 691 C C . LEU A 1 92 ? -3.403 -2.325 -1.493 1.00 96.31 92 LEU A C 1
ATOM 693 O O . LEU A 1 92 ? -4.206 -2.691 -0.642 1.00 96.31 92 LEU A 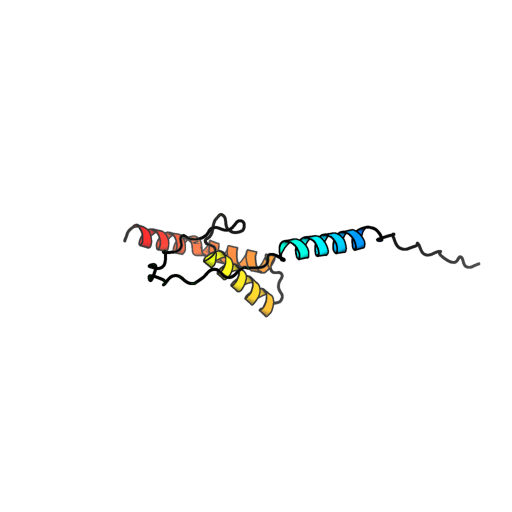O 1
ATOM 697 N N . LEU A 1 93 ? -3.649 -1.294 -2.306 1.00 94.25 93 LEU A N 1
ATOM 698 C CA . LEU A 1 93 ? -4.897 -0.528 -2.243 1.00 94.25 93 LEU A CA 1
ATOM 699 C C . LEU A 1 93 ? -6.120 -1.384 -2.586 1.00 94.25 93 LEU A C 1
ATOM 701 O O . LEU A 1 93 ? -7.149 -1.256 -1.930 1.00 94.25 93 LEU A O 1
ATOM 705 N N . ARG A 1 94 ? -6.015 -2.277 -3.580 1.00 95.88 94 ARG A N 1
ATOM 706 C CA . ARG A 1 94 ? -7.100 -3.212 -3.909 1.00 95.88 94 ARG A CA 1
ATOM 707 C C . ARG A 1 94 ? -7.390 -4.163 -2.748 1.00 95.88 94 ARG A C 1
ATOM 709 O O . ARG A 1 94 ? -8.546 -4.286 -2.367 1.00 95.88 94 ARG A O 1
ATOM 716 N N . ALA A 1 95 ? -6.354 -4.762 -2.163 1.00 95.31 95 ALA A N 1
ATOM 717 C CA . ALA A 1 95 ? -6.506 -5.641 -1.007 1.00 95.31 95 ALA A CA 1
ATOM 718 C C . ALA A 1 95 ? -7.124 -4.901 0.193 1.00 95.31 95 ALA A C 1
ATOM 720 O O . ALA A 1 95 ? -8.022 -5.418 0.845 1.00 95.31 95 ALA A O 1
ATOM 721 N N . ALA A 1 96 ? -6.709 -3.658 0.454 1.00 92.62 96 ALA A N 1
ATOM 722 C CA . ALA A 1 96 ? -7.301 -2.842 1.512 1.00 92.62 96 ALA A CA 1
ATOM 723 C C . ALA A 1 96 ? -8.790 -2.542 1.256 1.00 92.62 96 ALA A C 1
ATOM 725 O O . ALA A 1 96 ? -9.597 -2.606 2.180 1.00 92.62 96 ALA A O 1
ATOM 726 N N . ALA A 1 97 ? -9.170 -2.251 0.008 1.00 93.50 97 ALA A N 1
ATOM 727 C CA . ALA A 1 97 ? -10.560 -1.992 -0.360 1.00 93.50 97 ALA A CA 1
ATOM 728 C C . ALA A 1 97 ? -11.463 -3.229 -0.206 1.00 93.50 97 ALA A C 1
ATOM 730 O O . ALA A 1 97 ? -12.626 -3.087 0.161 1.00 93.50 97 ALA A O 1
ATOM 731 N N . GLU A 1 98 ? -10.940 -4.438 -0.426 1.00 95.31 98 GLU A N 1
ATOM 732 C CA . GLU A 1 98 ? -11.670 -5.69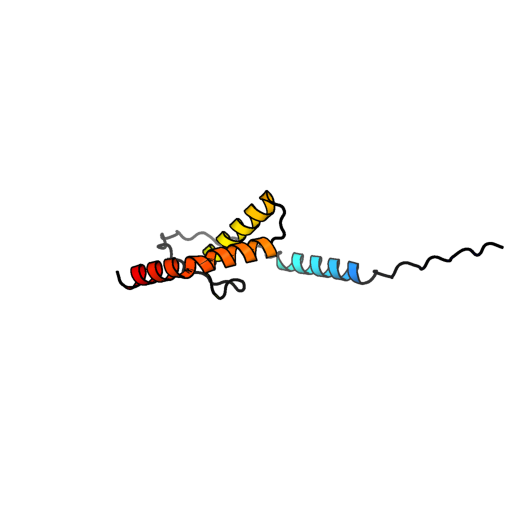4 -0.179 1.00 95.31 98 GLU A CA 1
ATOM 733 C C . GLU A 1 98 ? -12.018 -5.890 1.308 1.00 95.31 98 GLU A C 1
ATOM 735 O O . GLU A 1 98 ? -12.978 -6.583 1.634 1.00 95.31 98 GLU A O 1
ATOM 740 N N . HIS A 1 99 ? -11.292 -5.227 2.212 1.00 93.19 99 HIS A N 1
ATOM 741 C CA . HIS A 1 99 ? -11.541 -5.240 3.654 1.00 93.19 99 HIS A CA 1
ATOM 742 C C . HIS A 1 99 ? -12.306 -4.002 4.164 1.00 93.19 99 HIS A C 1
ATOM 744 O O . HIS A 1 99 ? -12.332 -3.753 5.371 1.00 93.19 99 HIS A O 1
ATOM 750 N N . ALA A 1 100 ? -12.951 -3.229 3.280 1.00 90.44 100 ALA A N 1
ATOM 751 C CA . ALA A 1 100 ? -13.630 -1.982 3.648 1.00 90.44 100 ALA A CA 1
ATOM 752 C C . ALA A 1 100 ? -14.736 -2.158 4.707 1.00 90.44 100 ALA A C 1
ATOM 754 O O . ALA A 1 100 ? -14.889 -1.294 5.571 1.00 90.44 100 ALA A O 1
ATOM 755 N N . ASP A 1 101 ? -15.466 -3.277 4.690 1.00 92.25 101 ASP A N 1
ATOM 756 C CA . ASP A 1 101 ? -16.534 -3.544 5.664 1.00 92.25 101 ASP A CA 1
ATOM 757 C C . ASP A 1 101 ? -15.989 -3.622 7.098 1.00 92.25 101 ASP A C 1
ATOM 759 O O . ASP A 1 101 ? -16.524 -2.986 8.006 1.00 92.25 101 ASP A O 1
ATOM 763 N N . GLY A 1 102 ? -14.852 -4.300 7.290 1.00 90.06 102 GLY A N 1
ATOM 764 C CA . GLY A 1 102 ? -14.195 -4.388 8.597 1.00 90.06 102 GLY A CA 1
ATOM 765 C C . GLY A 1 102 ? -13.716 -3.028 9.113 1.00 90.06 102 GLY A C 1
ATOM 766 O O . GLY A 1 102 ? -13.772 -2.766 10.313 1.00 90.06 102 GLY A O 1
ATOM 767 N N . VAL A 1 103 ? -13.307 -2.129 8.212 1.00 90.31 103 VAL A N 1
ATOM 768 C CA . VAL A 1 103 ? -12.960 -0.743 8.565 1.00 90.31 103 VAL A CA 1
ATOM 769 C C . VAL A 1 103 ? -14.206 0.040 8.982 1.00 90.31 103 VAL A C 1
ATOM 771 O O . VAL A 1 103 ? -14.159 0.784 9.960 1.00 90.31 103 VAL A O 1
ATOM 774 N N . SER A 1 104 ? -15.334 -0.142 8.286 1.00 90.06 104 SER A N 1
ATOM 775 C CA . SER A 1 104 ? -16.602 0.495 8.659 1.00 90.06 104 SER A CA 1
ATOM 776 C C . SER A 1 104 ? -17.041 0.093 10.067 1.00 90.06 104 SER A C 1
ATOM 778 O O . SER A 1 104 ? -17.443 0.953 10.851 1.00 90.06 104 SER A O 1
ATOM 780 N N . ASP A 1 105 ? -16.935 -1.190 10.401 1.00 91.75 105 ASP A N 1
ATOM 781 C CA . ASP A 1 105 ? -17.326 -1.703 11.713 1.00 91.75 105 ASP A CA 1
ATOM 782 C C . ASP A 1 105 ? -16.397 -1.218 12.830 1.00 91.75 105 ASP A C 1
ATOM 784 O O . ASP A 1 105 ? -16.879 -0.818 13.891 1.00 91.75 105 ASP A O 1
ATOM 788 N N . ALA A 1 106 ? -15.085 -1.159 12.574 1.00 88.31 106 ALA A N 1
ATOM 789 C CA . ALA A 1 106 ? -14.119 -0.599 13.517 1.00 88.31 106 ALA A CA 1
ATOM 790 C C . ALA A 1 106 ? -14.418 0.876 13.833 1.00 88.31 106 ALA A C 1
ATOM 792 O O . ALA A 1 106 ? -14.484 1.255 15.001 1.00 88.31 106 ALA A O 1
ATOM 793 N N . ILE A 1 107 ? -14.688 1.686 12.801 1.00 91.38 107 ILE A N 1
ATOM 794 C CA . ILE A 1 107 ? -15.053 3.100 12.968 1.00 91.38 107 ILE A CA 1
ATOM 795 C C . ILE A 1 107 ? -16.359 3.221 13.762 1.00 91.38 107 ILE A C 1
ATOM 797 O O . ILE A 1 107 ? -16.430 3.985 14.718 1.00 91.38 107 ILE A O 1
ATOM 801 N N . LYS A 1 108 ? -17.404 2.455 13.423 1.00 91.62 108 LYS A N 1
ATOM 802 C CA . LYS A 1 108 ? -18.670 2.505 14.178 1.00 91.62 108 LYS A CA 1
ATOM 803 C C . LYS A 1 108 ? -18.461 2.181 15.656 1.00 91.62 108 LYS A C 1
ATOM 805 O O . LYS A 1 108 ? -19.043 2.856 16.496 1.00 91.62 108 LYS A O 1
ATOM 810 N N . HIS A 1 109 ? -17.646 1.177 15.973 1.00 84.62 109 HIS A N 1
ATOM 811 C CA . HIS A 1 109 ? -17.359 0.818 17.360 1.00 84.62 109 HIS A CA 1
ATOM 812 C C . HIS A 1 109 ? -16.620 1.941 18.101 1.00 84.62 109 HIS A C 1
ATOM 814 O O . HIS A 1 109 ? -16.948 2.229 19.243 1.00 84.62 109 HIS A O 1
ATOM 820 N N . GLU A 1 110 ? -15.648 2.595 17.468 1.00 86.12 110 GLU A N 1
ATOM 821 C CA . GLU A 1 110 ? -14.869 3.676 18.086 1.00 86.12 110 GLU A CA 1
ATOM 822 C C . GLU A 1 110 ? -15.706 4.932 18.383 1.00 86.12 110 GLU A C 1
ATOM 824 O O . GLU A 1 110 ? -15.486 5.591 19.393 1.00 86.12 110 GLU A O 1
ATOM 829 N N . TYR A 1 111 ? -16.695 5.245 17.539 1.00 75.44 111 TYR A N 1
ATOM 830 C CA . TYR A 1 111 ? -17.537 6.440 17.693 1.00 75.44 111 TYR A CA 1
ATOM 831 C C . TYR A 1 111 ? -18.853 6.208 18.456 1.00 75.44 111 TYR A C 1
ATOM 833 O O . TYR A 1 111 ? -19.531 7.178 18.801 1.00 75.44 111 TYR A O 1
ATOM 841 N N . HIS A 1 112 ? -19.243 4.953 18.698 1.00 68.31 112 HIS A N 1
ATOM 842 C CA . HIS A 1 112 ? -20.461 4.597 19.441 1.00 68.31 112 HIS A CA 1
ATOM 843 C C . HIS A 1 112 ? -20.201 3.882 20.779 1.00 68.31 112 HIS A C 1
ATOM 845 O O . HIS A 1 112 ? -21.172 3.511 21.443 1.00 68.31 112 HIS A O 1
ATOM 851 N N . ALA A 1 113 ? -18.937 3.684 21.165 1.00 53.47 113 ALA A N 1
ATOM 852 C CA . ALA A 1 113 ? -18.534 3.236 22.503 1.00 53.47 113 ALA A CA 1
ATOM 853 C C . ALA A 1 113 ? -18.452 4.413 23.487 1.00 53.47 113 ALA A C 1
ATOM 855 O O . ALA A 1 113 ? -18.801 4.195 24.670 1.00 53.47 113 ALA A O 1
#